Protein AF-A0A9E7KW99-F1 (afdb_monomer_lite)

Sequence (123 aa):
MAERGCYVSPQQCEDKFNDLNKRYKRLTDILGRGTSCKVQHWVNSYPLQLEEKKLHIQAQMLELKKQRYKWQRFSKKKDRELNMMRMENERMKLENECLSLELRQKEMELDLTSKKTQLCKII

Secondary structure (DSSP, 8-state):
--TTS----HHHHHHHHHHHHHHHHHHHHHH-HHHHHHHHHHHHHHHHHHHHHHHHHHHHHHHHHHHHHHHHHHHHHHHHHHHHHHHHHHHHHHHHHHHHHHHHHHHHHHHHHHHHHHHTTT-

Foldseek 3Di:
DPPPPDDDDPVRVVVVVVVVVVVLVVLCVVQNPVVSVVVVCCVVVVVVVVVVVVVVVVVVVVVVVVVVVVVVVVVVVVVVVVVVVVVVVVVVVVVVVVVVVVVVVVVVVVVVVVVVVVVVVVD

Organism: NCBI:txid320322

Radius of gyration: 44.59 Å; chains: 1; bounding box: 76×48×115 Å

pLDDT: mean 89.51, std 11.23, range [48.81, 98.5]

InterPro domains:
  IPR044822 Myb/SANT-like DNA-binding domain 4 [PF13837] (1-39)

Structure (mmCIF, N/CA/C/O backbone):
data_AF-A0A9E7KW99-F1
#
_entry.id   AF-A0A9E7KW99-F1
#
loop_
_atom_site.group_PDB
_atom_site.id
_atom_site.type_symbol
_atom_site.label_atom_id
_atom_site.label_alt_id
_atom_site.label_comp_id
_atom_site.label_asym_id
_atom_site.label_entity_id
_atom_site.label_seq_id
_atom_site.pdbx_PDB_ins_code
_atom_site.Cartn_x
_atom_site.Cartn_y
_atom_site.Cartn_z
_atom_site.occupancy
_atom_site.B_iso_or_equiv
_atom_site.auth_seq_id
_atom_site.auth_comp_id
_atom_site.auth_asym_id
_atom_site.auth_atom_id
_atom_site.pdbx_PDB_model_num
ATOM 1 N N . MET A 1 1 ? 17.351 21.252 -33.542 1.00 48.81 1 MET A N 1
ATOM 2 C CA . MET A 1 1 ? 17.801 20.391 -32.424 1.00 48.81 1 MET A CA 1
ATOM 3 C C . MET A 1 1 ? 17.998 21.251 -31.175 1.00 48.81 1 MET A C 1
ATOM 5 O O . MET A 1 1 ? 19.123 21.614 -30.875 1.00 48.81 1 MET A O 1
ATOM 9 N N . ALA A 1 2 ? 16.918 21.643 -30.489 1.00 50.94 2 ALA A N 1
ATOM 10 C CA . ALA A 1 2 ? 16.981 22.588 -29.359 1.00 50.94 2 ALA A CA 1
ATOM 11 C C . ALA A 1 2 ? 16.193 22.130 -28.115 1.00 50.94 2 ALA A C 1
ATOM 13 O O . ALA A 1 2 ? 16.109 22.858 -27.136 1.00 50.94 2 ALA A O 1
ATOM 14 N N . GLU A 1 3 ? 15.640 20.914 -28.109 1.00 54.28 3 GLU A N 1
ATOM 15 C CA . GLU A 1 3 ? 14.756 20.459 -27.022 1.00 54.28 3 GLU A CA 1
ATOM 16 C C . GLU A 1 3 ? 15.501 19.941 -25.777 1.00 54.28 3 GLU A C 1
ATOM 18 O O . GLU A 1 3 ? 14.879 19.666 -24.759 1.00 54.28 3 GLU A O 1
ATOM 23 N N . ARG A 1 4 ? 16.839 19.830 -25.815 1.00 59.12 4 ARG A N 1
ATOM 24 C CA . ARG A 1 4 ? 17.666 19.407 -24.662 1.00 59.12 4 ARG A CA 1
ATOM 25 C C . ARG A 1 4 ? 18.661 20.461 -24.161 1.00 59.12 4 ARG A C 1
ATOM 27 O O . ARG A 1 4 ? 19.578 20.121 -23.426 1.00 59.12 4 ARG A O 1
ATOM 34 N N . GLY A 1 5 ? 18.508 21.728 -24.554 1.00 59.91 5 GLY A N 1
ATOM 35 C CA . GLY A 1 5 ? 19.358 22.821 -24.053 1.00 59.91 5 GLY A CA 1
ATOM 36 C C . GLY A 1 5 ? 20.826 22.781 -24.506 1.00 59.91 5 GLY A C 1
ATOM 37 O O . GLY A 1 5 ? 21.633 23.563 -24.016 1.00 59.91 5 GLY A O 1
ATOM 38 N N . CYS A 1 6 ? 21.193 21.906 -25.446 1.00 61.62 6 CYS A N 1
ATOM 39 C CA . CYS A 1 6 ? 22.528 21.884 -26.040 1.00 61.62 6 CYS A CA 1
ATOM 40 C C . CYS A 1 6 ? 22.508 22.596 -27.396 1.00 61.62 6 CYS A C 1
ATOM 42 O O . CYS A 1 6 ? 21.855 22.129 -28.329 1.00 61.62 6 CYS A O 1
ATOM 44 N N . TYR A 1 7 ? 23.241 23.706 -27.507 1.00 71.56 7 TYR A N 1
ATOM 45 C CA . TYR A 1 7 ? 23.497 24.383 -28.776 1.00 71.56 7 TYR A CA 1
ATOM 46 C C . TYR A 1 7 ? 24.694 23.701 -29.447 1.00 71.56 7 TYR A C 1
ATOM 48 O O . TYR A 1 7 ? 25.822 23.817 -28.974 1.00 71.56 7 TYR A O 1
ATOM 56 N N . VAL A 1 8 ? 24.443 22.935 -30.506 1.00 79.56 8 VAL A N 1
ATOM 57 C CA . VAL A 1 8 ? 25.479 22.232 -31.275 1.00 79.56 8 VAL A CA 1
ATOM 58 C C . VAL A 1 8 ? 25.470 22.721 -32.716 1.00 79.56 8 VAL A C 1
ATOM 60 O O . VAL A 1 8 ? 24.414 22.810 -33.343 1.00 79.56 8 VAL A O 1
ATOM 63 N N . SER A 1 9 ? 26.656 23.050 -33.230 1.00 85.38 9 SER A N 1
ATOM 64 C CA . SER A 1 9 ? 26.864 23.397 -34.637 1.00 85.38 9 SER A CA 1
ATOM 65 C C . SER A 1 9 ? 26.600 22.174 -35.526 1.00 85.38 9 SER A C 1
ATOM 67 O O . SER A 1 9 ? 26.956 21.060 -35.127 1.00 85.38 9 SER A O 1
ATOM 69 N N . PRO A 1 10 ? 26.047 22.346 -36.743 1.00 86.06 10 PRO A N 1
ATOM 70 C CA . PRO A 1 10 ? 25.890 21.257 -37.709 1.00 86.06 10 PRO A CA 1
ATOM 71 C C . PRO A 1 10 ? 27.172 20.435 -37.915 1.00 86.06 10 PRO A C 1
ATOM 73 O O . PRO A 1 10 ? 27.109 19.209 -37.964 1.00 86.06 10 PRO A O 1
ATOM 76 N N . GLN A 1 11 ? 28.337 21.093 -37.899 1.00 88.50 11 GLN A N 1
ATOM 77 C CA . GLN A 1 11 ? 29.636 20.427 -38.020 1.00 88.50 11 GLN A CA 1
ATOM 78 C C . GLN A 1 11 ? 29.913 19.469 -36.853 1.00 88.50 11 GLN A C 1
ATOM 80 O O . GLN A 1 11 ? 30.384 18.355 -37.052 1.00 88.50 11 GLN A O 1
ATOM 85 N N . GLN A 1 12 ? 29.556 19.859 -35.626 1.00 86.69 12 GLN A N 1
ATOM 86 C CA . GLN A 1 12 ? 29.754 19.021 -34.439 1.00 86.6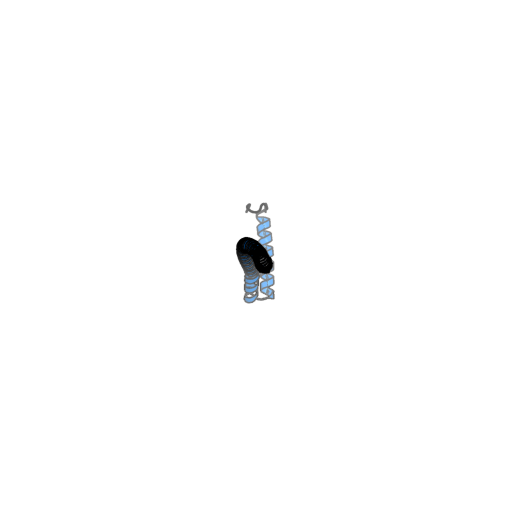9 12 GLN A CA 1
ATOM 87 C C . GLN A 1 12 ? 28.863 17.773 -34.472 1.00 86.69 12 GLN A C 1
ATOM 89 O O . GLN A 1 12 ? 29.264 16.709 -33.996 1.00 86.69 12 GLN A O 1
ATOM 94 N N . CYS A 1 13 ? 27.662 17.890 -35.044 1.00 84.62 13 CYS A N 1
ATOM 95 C CA . CYS A 1 13 ? 26.778 16.749 -35.268 1.00 84.62 13 CYS A CA 1
ATOM 96 C C . CYS A 1 13 ? 27.377 15.775 -36.292 1.00 84.62 13 CYS A C 1
ATOM 98 O O . CYS A 1 13 ? 27.362 14.563 -36.067 1.00 84.62 13 CYS A O 1
ATOM 100 N N . GLU A 1 14 ? 27.934 16.297 -37.383 1.00 89.06 14 GLU A N 1
ATOM 101 C CA . GLU A 1 14 ? 28.536 15.500 -38.450 1.00 89.06 14 GLU A CA 1
ATOM 102 C C . GLU A 1 14 ? 29.824 14.802 -37.998 1.00 89.06 14 GLU A C 1
ATOM 104 O O . GLU A 1 14 ? 29.969 13.590 -38.171 1.00 89.06 14 GLU A O 1
ATOM 109 N N . ASP A 1 15 ? 30.709 15.512 -37.297 1.00 92.50 15 ASP A N 1
ATOM 110 C CA . ASP A 1 15 ? 31.926 14.940 -36.714 1.00 92.50 15 ASP A CA 1
ATOM 111 C C . ASP A 1 15 ? 31.591 13.813 -35.726 1.00 92.50 15 ASP A C 1
ATOM 113 O O . ASP A 1 15 ? 32.227 12.752 -35.716 1.00 92.50 15 ASP A O 1
ATOM 117 N N . LYS A 1 16 ? 30.535 13.996 -34.921 1.00 89.69 16 LYS A N 1
ATOM 118 C CA . LYS A 1 16 ? 30.071 12.977 -33.976 1.00 89.69 16 LYS A CA 1
ATOM 119 C C . LYS A 1 16 ? 29.487 11.756 -34.678 1.00 89.69 16 LYS A C 1
ATOM 121 O O . LYS A 1 16 ? 29.758 10.627 -34.256 1.00 89.69 16 LYS A O 1
ATOM 126 N N . PHE A 1 17 ? 28.692 11.967 -35.723 1.00 91.38 17 PHE A N 1
ATOM 127 C CA . PHE A 1 17 ? 28.146 10.886 -36.537 1.00 91.38 17 PHE A CA 1
ATOM 128 C C . PHE A 1 17 ? 29.271 10.075 -37.187 1.00 91.38 17 PHE A C 1
ATOM 130 O O . PHE A 1 17 ? 29.285 8.846 -37.099 1.00 91.38 17 PHE A O 1
ATOM 137 N N . ASN A 1 18 ? 30.262 10.760 -37.755 1.00 90.31 18 ASN A N 1
ATOM 138 C CA . ASN A 1 18 ? 31.413 10.137 -38.392 1.00 90.31 18 ASN A CA 1
ATOM 139 C C . ASN A 1 18 ? 32.252 9.319 -37.400 1.00 90.31 18 ASN A C 1
ATOM 141 O O . ASN A 1 18 ? 32.641 8.192 -37.717 1.00 90.31 18 ASN A O 1
ATOM 145 N N . ASP A 1 19 ? 32.476 9.815 -36.178 1.00 93.38 19 ASP A N 1
ATOM 146 C CA . ASP A 1 19 ? 33.163 9.049 -35.129 1.00 93.38 19 ASP A CA 1
ATOM 147 C C . ASP A 1 19 ? 32.379 7.787 -34.724 1.00 93.38 19 ASP A C 1
ATOM 149 O O . ASP A 1 19 ? 32.947 6.694 -34.647 1.00 93.38 19 ASP A O 1
ATOM 153 N N . LEU A 1 20 ? 31.061 7.901 -34.529 1.00 86.75 20 LEU A N 1
ATOM 154 C CA . LEU A 1 20 ? 30.198 6.761 -34.206 1.00 86.75 20 LEU A CA 1
ATOM 155 C C . LEU A 1 20 ? 30.184 5.717 -35.327 1.00 86.75 20 LEU A C 1
ATOM 157 O O . LEU A 1 20 ? 30.344 4.527 -35.056 1.00 86.75 20 LEU A O 1
ATOM 161 N N . ASN A 1 21 ? 30.067 6.150 -36.582 1.00 87.38 21 ASN A N 1
ATOM 162 C CA . ASN A 1 21 ? 30.091 5.258 -37.736 1.00 87.38 21 ASN A CA 1
ATOM 163 C C . ASN A 1 21 ? 31.456 4.560 -37.871 1.00 87.38 21 ASN A C 1
ATOM 165 O O . ASN A 1 21 ? 31.533 3.358 -38.129 1.00 87.38 21 ASN A O 1
ATOM 169 N N . LYS A 1 22 ? 32.553 5.275 -37.587 1.00 92.31 22 LYS A N 1
ATOM 170 C CA . LYS A 1 22 ? 33.907 4.704 -37.548 1.00 92.31 22 LYS A CA 1
ATOM 171 C C . LYS A 1 22 ? 34.062 3.661 -36.438 1.00 92.31 22 LYS A C 1
ATOM 173 O O . LYS A 1 22 ? 34.737 2.653 -36.645 1.00 92.31 22 LYS A O 1
ATOM 178 N N . ARG A 1 23 ? 33.451 3.864 -35.266 1.00 87.69 23 ARG A N 1
ATOM 179 C CA . ARG A 1 23 ? 33.421 2.861 -34.182 1.00 87.69 23 ARG A CA 1
ATOM 180 C C . ARG A 1 23 ? 32.583 1.642 -34.564 1.00 87.69 23 ARG A C 1
ATOM 182 O O . ARG A 1 23 ? 33.038 0.521 -34.363 1.00 87.69 23 ARG A O 1
ATOM 189 N N . TYR A 1 24 ? 31.409 1.851 -35.158 1.00 85.00 24 TYR A N 1
ATOM 190 C CA . TYR A 1 24 ? 30.530 0.766 -35.599 1.00 85.00 24 TYR A CA 1
ATOM 191 C C . TYR A 1 24 ? 31.171 -0.092 -36.695 1.00 85.00 24 TYR A C 1
ATOM 193 O O . TYR A 1 24 ? 31.092 -1.321 -36.648 1.00 85.00 24 TYR A O 1
ATOM 201 N N . LYS A 1 25 ? 31.874 0.541 -37.643 1.00 86.56 25 LYS A N 1
ATOM 202 C CA . LYS A 1 25 ? 32.634 -0.157 -38.684 1.00 86.56 25 LYS A CA 1
ATOM 203 C C . LYS A 1 25 ? 33.718 -1.050 -38.074 1.00 86.56 25 LYS A C 1
ATOM 205 O O . LYS A 1 25 ? 33.716 -2.242 -38.341 1.00 86.56 25 LYS A O 1
ATOM 210 N N . ARG A 1 26 ? 34.533 -0.526 -37.148 1.00 88.56 26 ARG A N 1
ATOM 211 C CA . ARG A 1 26 ? 35.541 -1.328 -36.424 1.00 88.56 26 ARG A CA 1
ATOM 212 C C . ARG A 1 26 ? 34.933 -2.496 -35.650 1.00 88.56 26 ARG A C 1
ATOM 214 O O . ARG A 1 26 ? 35.467 -3.596 -35.677 1.00 88.56 26 ARG A O 1
ATOM 221 N N . LEU A 1 27 ? 33.816 -2.266 -34.963 1.00 85.38 27 LEU A N 1
ATOM 222 C CA . LEU A 1 27 ? 33.121 -3.310 -34.208 1.00 85.38 27 LEU A CA 1
ATOM 223 C C . LEU A 1 27 ? 32.583 -4.410 -35.135 1.00 85.38 27 LEU A C 1
ATOM 225 O O . LEU A 1 27 ? 32.670 -5.594 -34.819 1.00 85.38 27 LEU A O 1
ATOM 229 N N . THR A 1 28 ? 32.090 -4.015 -36.306 1.00 88.75 28 THR A N 1
ATOM 230 C CA . THR A 1 28 ? 31.632 -4.925 -37.358 1.00 88.75 28 THR A CA 1
ATOM 231 C C . THR A 1 28 ? 32.781 -5.710 -37.989 1.00 88.75 28 THR A C 1
ATOM 233 O O . THR A 1 28 ? 32.605 -6.894 -38.266 1.00 88.75 28 THR A O 1
ATOM 236 N N . ASP A 1 29 ? 33.947 -5.090 -38.171 1.00 89.88 29 ASP A N 1
ATOM 237 C CA . ASP A 1 29 ? 35.147 -5.746 -38.702 1.00 89.88 29 ASP A CA 1
ATOM 238 C C . ASP A 1 29 ? 35.705 -6.796 -37.718 1.00 89.88 29 ASP A C 1
ATOM 240 O O . ASP A 1 29 ? 36.190 -7.839 -38.146 1.00 89.88 29 ASP A O 1
ATOM 244 N N . ILE A 1 30 ? 35.589 -6.560 -36.403 1.00 90.00 30 ILE A N 1
ATOM 245 C CA . ILE A 1 30 ? 36.059 -7.486 -35.353 1.00 90.00 30 ILE A CA 1
ATOM 246 C C . ILE A 1 30 ? 35.074 -8.642 -35.113 1.00 90.00 30 ILE A C 1
ATOM 248 O O . ILE A 1 30 ? 35.487 -9.790 -34.988 1.00 90.00 30 ILE A O 1
ATOM 252 N N . LEU A 1 31 ? 33.772 -8.353 -35.002 1.00 87.31 31 LEU A N 1
ATOM 253 C CA . LEU A 1 31 ? 32.758 -9.332 -34.569 1.00 87.31 31 LEU A CA 1
ATOM 254 C C . LEU A 1 31 ? 31.957 -9.951 -35.728 1.00 87.31 31 LEU A C 1
ATOM 256 O O . LEU A 1 31 ? 31.195 -10.900 -35.521 1.00 87.31 31 LEU A O 1
ATOM 260 N N . GLY A 1 32 ? 32.088 -9.402 -36.937 1.00 88.06 32 GLY A N 1
ATOM 261 C CA . GLY A 1 32 ? 31.245 -9.711 -38.089 1.00 88.06 32 GLY A CA 1
ATOM 262 C C . GLY A 1 32 ? 29.873 -9.023 -38.029 1.00 88.06 32 GLY A C 1
ATOM 263 O O . GLY A 1 32 ? 29.329 -8.735 -36.959 1.00 88.06 32 GLY A O 1
ATOM 264 N N . ARG A 1 33 ? 29.266 -8.779 -39.203 1.00 83.44 33 ARG A N 1
ATOM 265 C CA . ARG A 1 33 ? 27.967 -8.076 -39.332 1.00 83.44 33 ARG A CA 1
ATOM 266 C C . ARG A 1 33 ? 26.848 -8.707 -38.504 1.00 83.44 33 ARG A C 1
ATOM 268 O O . ARG A 1 33 ? 26.116 -7.990 -37.833 1.00 83.44 33 ARG A O 1
ATOM 275 N N . GLY A 1 34 ? 26.726 -10.035 -38.519 1.00 84.62 34 GLY A N 1
ATOM 276 C CA . GLY A 1 34 ? 25.652 -10.735 -37.806 1.00 84.62 34 GLY A CA 1
ATOM 277 C C . GLY A 1 34 ? 25.704 -10.535 -36.288 1.00 84.62 34 GLY A C 1
ATOM 278 O O . GLY A 1 34 ? 24.679 -10.272 -35.662 1.00 84.62 34 GLY A O 1
ATOM 279 N N . THR A 1 35 ? 26.897 -10.615 -35.696 1.00 86.31 35 THR A N 1
ATOM 280 C CA . THR A 1 35 ? 27.099 -10.462 -34.248 1.00 86.31 35 THR A CA 1
ATOM 281 C C . THR A 1 35 ? 27.010 -8.995 -33.825 1.00 86.31 35 THR A C 1
ATOM 283 O O . THR A 1 35 ? 26.346 -8.689 -32.838 1.00 86.31 35 THR A O 1
ATOM 286 N N . SER A 1 36 ? 27.596 -8.081 -34.609 1.00 84.94 36 SER A N 1
ATOM 287 C CA . SER A 1 36 ? 27.540 -6.626 -34.390 1.00 84.94 36 SER A CA 1
ATOM 288 C C . SER A 1 36 ? 26.098 -6.105 -34.304 1.00 84.94 36 SER A C 1
ATOM 290 O O . SER A 1 36 ? 25.729 -5.451 -33.325 1.00 84.94 36 SER A O 1
ATOM 292 N N . CYS A 1 37 ? 25.239 -6.498 -35.254 1.00 83.94 37 CYS A N 1
ATOM 293 C CA . CYS A 1 37 ? 23.826 -6.112 -35.254 1.00 83.94 37 CYS A CA 1
ATOM 294 C C . CYS A 1 37 ? 23.070 -6.636 -34.021 1.00 83.94 37 CYS A C 1
ATOM 296 O O . CYS A 1 37 ? 22.263 -5.912 -33.435 1.00 83.94 37 CYS A O 1
ATOM 298 N N . LYS A 1 38 ? 23.337 -7.878 -33.589 1.00 86.19 38 LYS A N 1
ATOM 299 C CA . LYS A 1 38 ? 22.712 -8.456 -32.385 1.00 86.19 38 LYS A CA 1
ATOM 300 C C . LYS A 1 38 ? 23.121 -7.706 -31.119 1.00 86.19 38 LYS A C 1
ATOM 302 O O . LYS A 1 38 ? 22.266 -7.423 -30.282 1.00 86.19 38 LYS A O 1
ATOM 307 N N . VAL A 1 39 ? 24.402 -7.357 -30.995 1.00 86.06 39 VAL A N 1
ATOM 308 C CA . VAL A 1 39 ? 24.920 -6.584 -29.857 1.00 86.06 39 VAL A CA 1
ATOM 309 C C . VAL A 1 39 ? 24.295 -5.191 -29.828 1.00 86.06 39 VAL A C 1
ATOM 311 O O . VAL A 1 39 ? 23.802 -4.782 -28.783 1.00 86.06 39 VAL A O 1
ATOM 314 N N . GLN A 1 40 ? 24.233 -4.486 -30.961 1.00 86.12 40 GLN A N 1
ATOM 315 C CA . GLN A 1 40 ? 23.599 -3.167 -31.032 1.00 86.12 40 GLN A CA 1
ATOM 316 C C . GLN A 1 40 ? 22.114 -3.224 -30.646 1.0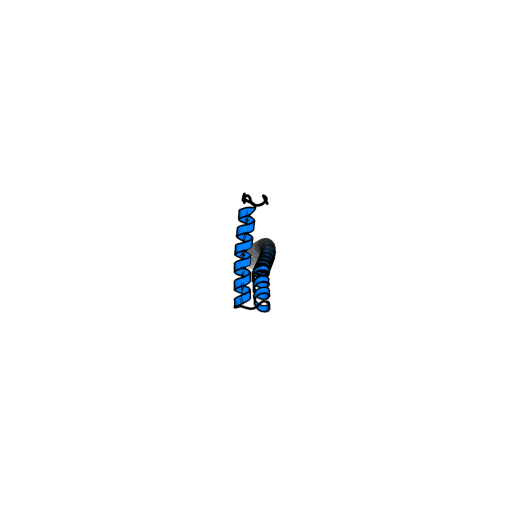0 86.12 40 GLN A C 1
ATOM 318 O O . GLN A 1 40 ? 21.643 -2.400 -29.862 1.00 86.12 40 GLN A O 1
ATOM 323 N N . HIS A 1 41 ? 21.380 -4.218 -31.154 1.00 86.00 41 HIS A N 1
ATOM 324 C CA . HIS A 1 41 ? 19.982 -4.425 -30.786 1.00 86.00 41 HIS A CA 1
ATOM 325 C C . HIS A 1 41 ? 19.825 -4.685 -29.281 1.00 86.00 41 HIS A C 1
ATOM 327 O O . HIS A 1 41 ? 18.973 -4.079 -28.633 1.00 86.00 41 HIS A O 1
ATOM 333 N N . TRP A 1 42 ? 20.668 -5.545 -28.702 1.00 87.94 42 TRP A N 1
ATOM 334 C CA . TRP A 1 42 ? 20.630 -5.852 -27.273 1.00 87.94 42 TRP A CA 1
ATOM 335 C C . TRP A 1 42 ? 20.967 -4.632 -26.409 1.00 87.94 42 TRP A C 1
ATOM 337 O O . TRP A 1 42 ? 20.215 -4.323 -25.492 1.00 87.94 42 TRP A O 1
ATOM 347 N N . VAL A 1 43 ? 22.024 -3.885 -26.741 1.00 87.50 43 VAL A N 1
ATOM 348 C CA . VAL A 1 43 ? 22.440 -2.675 -26.008 1.00 87.50 43 VAL A CA 1
ATOM 349 C C . VAL A 1 43 ? 21.346 -1.604 -26.003 1.00 87.50 43 VAL A C 1
ATOM 351 O O . VAL A 1 43 ? 21.200 -0.894 -25.013 1.00 87.50 43 VAL A O 1
ATOM 354 N N . ASN A 1 44 ? 20.540 -1.518 -27.063 1.00 87.31 44 ASN A N 1
ATOM 355 C CA . ASN A 1 44 ? 19.437 -0.560 -27.138 1.00 87.31 44 ASN A CA 1
ATOM 356 C C . ASN A 1 44 ? 18.151 -1.071 -26.464 1.00 87.31 44 ASN A C 1
ATOM 358 O O . ASN A 1 44 ? 17.443 -0.296 -25.826 1.00 87.31 44 ASN A O 1
ATOM 362 N N . SER A 1 45 ? 17.831 -2.362 -26.598 1.00 89.88 45 SER A N 1
ATOM 363 C CA . SER A 1 45 ? 16.571 -2.939 -26.104 1.00 89.88 45 SER A CA 1
ATOM 364 C C . SER A 1 45 ? 16.630 -3.341 -24.626 1.00 89.88 45 SER A C 1
ATOM 366 O O . SER A 1 45 ? 15.678 -3.114 -23.881 1.00 89.88 45 SER A O 1
ATOM 368 N N . TYR A 1 46 ? 17.748 -3.909 -24.171 1.00 92.44 46 TYR A N 1
ATOM 369 C CA . TYR A 1 46 ? 17.893 -4.455 -22.820 1.00 92.44 46 TYR A CA 1
ATOM 370 C C . TYR A 1 46 ? 17.696 -3.412 -21.702 1.00 92.44 46 TYR A C 1
ATOM 372 O O . TYR A 1 46 ? 16.968 -3.713 -20.753 1.00 92.44 46 TYR A O 1
ATOM 380 N N . PRO A 1 47 ? 18.233 -2.176 -21.797 1.00 93.69 47 PRO A N 1
ATOM 381 C CA . PRO A 1 47 ? 17.984 -1.154 -20.780 1.00 93.69 47 PRO A CA 1
ATOM 382 C C . PRO A 1 47 ? 16.503 -0.781 -20.657 1.00 93.69 47 PRO A C 1
ATOM 384 O O . PRO A 1 47 ? 16.011 -0.602 -19.545 1.00 93.69 47 PRO A O 1
ATOM 387 N N . LEU A 1 48 ? 15.777 -0.712 -21.780 1.00 93.38 48 LEU A N 1
ATOM 388 C CA . LEU A 1 48 ? 14.343 -0.410 -21.785 1.00 93.38 48 LEU A CA 1
ATOM 389 C C . LEU A 1 48 ? 13.540 -1.526 -21.108 1.00 93.38 48 LEU A C 1
ATOM 391 O O . LEU A 1 48 ? 12.701 -1.243 -20.259 1.00 93.38 48 LEU A O 1
ATOM 395 N N . GLN A 1 49 ? 13.855 -2.789 -21.410 1.00 94.19 49 GLN A N 1
ATOM 396 C CA . GLN A 1 49 ? 13.219 -3.943 -20.762 1.00 94.19 49 GLN A CA 1
ATOM 397 C C . GLN A 1 49 ? 13.474 -3.975 -19.248 1.00 94.19 49 GLN A C 1
ATOM 399 O O . GLN A 1 49 ? 12.604 -4.379 -18.474 1.00 94.19 49 GLN A O 1
ATOM 404 N N . LEU A 1 50 ? 14.671 -3.578 -18.804 1.00 95.69 50 LEU A N 1
ATOM 405 C CA . LEU A 1 50 ? 14.984 -3.486 -17.379 1.00 95.69 50 LEU A CA 1
ATOM 406 C C . LEU A 1 50 ? 14.190 -2.374 -16.693 1.00 95.69 50 LEU A C 1
ATOM 408 O O . LEU A 1 50 ? 13.653 -2.604 -15.608 1.00 95.69 50 LEU A O 1
ATOM 412 N N . GLU A 1 51 ? 14.088 -1.198 -17.314 1.00 95.88 51 GLU A N 1
ATOM 413 C CA . GLU A 1 51 ? 13.313 -0.092 -16.748 1.00 95.88 51 GLU A CA 1
ATOM 414 C C . GLU A 1 51 ? 11.819 -0.438 -16.689 1.00 95.88 51 GLU A C 1
ATOM 416 O O . GLU A 1 51 ? 11.172 -0.195 -15.672 1.00 95.88 51 GLU A O 1
ATOM 421 N N . GLU A 1 52 ? 11.285 -1.109 -17.711 1.00 95.94 52 GLU A N 1
ATOM 422 C CA . GLU A 1 52 ? 9.905 -1.599 -17.715 1.00 95.94 52 GLU A CA 1
ATOM 423 C C . GLU A 1 52 ? 9.645 -2.584 -16.564 1.00 95.94 52 GLU A C 1
ATOM 425 O O . GLU A 1 52 ? 8.704 -2.406 -15.787 1.00 95.94 52 GLU A O 1
ATOM 430 N N . LYS A 1 53 ? 10.518 -3.584 -16.378 1.00 97.75 53 LYS A N 1
ATOM 431 C CA . LYS A 1 53 ? 10.409 -4.541 -15.263 1.00 97.75 53 LYS A CA 1
ATOM 432 C C . LYS A 1 53 ? 10.495 -3.853 -13.904 1.00 97.75 53 LYS A C 1
ATOM 434 O O . LYS A 1 53 ? 9.742 -4.187 -12.990 1.00 97.75 53 LYS A O 1
ATOM 439 N N . LYS A 1 54 ? 11.396 -2.883 -13.757 1.00 98.19 54 LYS A N 1
ATOM 440 C CA . LYS A 1 54 ? 11.542 -2.096 -12.530 1.00 98.19 54 LYS A CA 1
ATOM 441 C C . LYS A 1 54 ? 10.270 -1.303 -12.228 1.00 98.19 54 LYS A C 1
ATOM 443 O O . LYS A 1 54 ? 9.799 -1.346 -11.091 1.00 98.19 54 LYS A O 1
ATOM 448 N N . LEU A 1 55 ? 9.691 -0.630 -13.223 1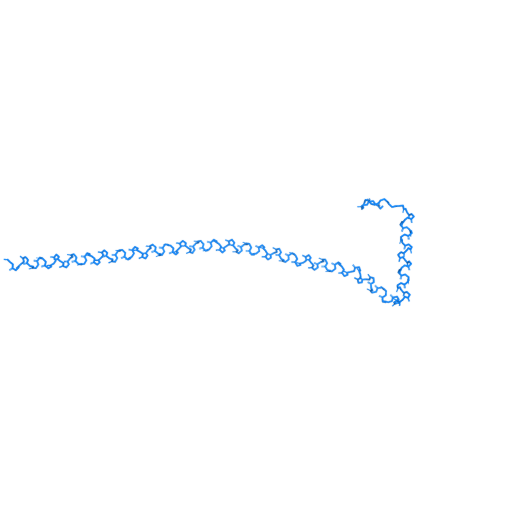.00 98.12 55 LEU A N 1
ATOM 449 C CA . LEU A 1 55 ? 8.426 0.094 -13.074 1.00 98.12 55 LEU A CA 1
ATOM 450 C C . LEU A 1 55 ? 7.272 -0.852 -12.729 1.00 98.12 55 LEU A C 1
ATOM 452 O O . LEU A 1 55 ? 6.474 -0.544 -11.844 1.00 98.12 55 LEU A O 1
ATOM 456 N N . HIS A 1 56 ? 7.220 -2.030 -13.352 1.00 98.12 56 HIS A N 1
ATOM 457 C CA . HIS A 1 56 ? 6.226 -3.055 -13.042 1.00 98.12 56 HIS A CA 1
ATOM 458 C C . HIS A 1 56 ? 6.303 -3.506 -11.574 1.00 98.12 56 HIS A C 1
ATOM 460 O O . HIS A 1 56 ? 5.295 -3.492 -10.865 1.00 98.12 56 HIS A O 1
ATOM 466 N N . ILE A 1 57 ? 7.506 -3.821 -11.081 1.00 98.38 57 ILE A N 1
ATOM 467 C CA . ILE A 1 57 ? 7.729 -4.200 -9.676 1.00 98.38 57 ILE A CA 1
ATOM 468 C C . ILE A 1 57 ? 7.357 -3.048 -8.733 1.00 98.38 57 ILE A C 1
ATOM 470 O O . ILE A 1 57 ? 6.728 -3.268 -7.696 1.00 98.38 57 ILE A O 1
ATOM 474 N N . GLN A 1 58 ? 7.712 -1.806 -9.077 1.00 98.00 58 GLN A N 1
ATOM 475 C CA . GLN A 1 58 ? 7.344 -0.637 -8.273 1.00 98.00 58 GLN A CA 1
ATOM 476 C C . GLN A 1 58 ? 5.824 -0.449 -8.190 1.00 98.00 58 GLN A C 1
ATOM 478 O O . GLN A 1 58 ? 5.303 -0.183 -7.104 1.00 98.00 58 GLN A O 1
ATOM 483 N N . ALA A 1 59 ? 5.106 -0.637 -9.299 1.00 98.12 59 ALA A N 1
ATOM 484 C CA . ALA A 1 59 ? 3.649 -0.571 -9.327 1.00 98.12 59 ALA A CA 1
ATOM 485 C C . ALA A 1 59 ? 3.013 -1.665 -8.450 1.00 98.12 59 ALA A C 1
ATOM 487 O O . ALA A 1 59 ? 2.152 -1.364 -7.620 1.00 98.12 59 ALA A O 1
ATOM 488 N N . GLN A 1 60 ? 3.491 -2.910 -8.554 1.00 98.50 60 GLN A N 1
ATOM 489 C CA . GLN A 1 60 ? 3.043 -4.018 -7.701 1.00 98.50 60 GLN A CA 1
ATOM 490 C C . GLN A 1 60 ? 3.299 -3.738 -6.214 1.00 98.50 60 GLN A C 1
ATOM 492 O O . GLN A 1 60 ? 2.418 -3.934 -5.375 1.00 98.50 60 GLN A O 1
ATOM 497 N N . MET A 1 61 ? 4.482 -3.217 -5.873 1.00 97.56 61 MET A N 1
ATOM 498 C CA . MET A 1 61 ? 4.817 -2.844 -4.499 1.00 97.56 61 MET A CA 1
ATOM 499 C C . MET A 1 61 ? 3.877 -1.760 -3.959 1.00 97.56 61 MET A C 1
ATOM 501 O O . MET A 1 61 ? 3.477 -1.815 -2.794 1.00 97.56 61 MET A O 1
ATOM 505 N N . LEU A 1 62 ? 3.525 -0.765 -4.777 1.00 98.25 62 LEU A N 1
ATOM 506 C CA . LEU A 1 62 ? 2.595 0.287 -4.378 1.00 98.25 62 LEU A CA 1
ATOM 507 C C . LEU A 1 62 ? 1.192 -0.274 -4.113 1.00 98.25 62 LEU A C 1
ATOM 509 O O . LEU A 1 62 ? 0.567 0.105 -3.120 1.00 98.25 62 LEU A O 1
ATOM 513 N N . GLU A 1 63 ? 0.713 -1.191 -4.951 1.00 98.19 63 GLU A N 1
ATOM 514 C CA . GLU A 1 63 ? -0.597 -1.815 -4.763 1.00 98.19 63 GLU A CA 1
ATOM 515 C C . GLU A 1 63 ? -0.641 -2.657 -3.481 1.00 98.19 63 GLU A C 1
ATOM 517 O O . GLU A 1 63 ? -1.535 -2.484 -2.650 1.00 98.19 63 GLU A O 1
ATOM 522 N N . LEU A 1 64 ? 0.394 -3.464 -3.228 1.00 98.50 64 LEU A N 1
ATOM 523 C CA . LEU A 1 64 ? 0.522 -4.212 -1.974 1.00 98.50 64 LEU A CA 1
ATOM 524 C C . LEU A 1 64 ? 0.584 -3.284 -0.752 1.00 98.50 64 LEU A C 1
ATOM 526 O O . LEU A 1 64 ? -0.043 -3.559 0.273 1.00 98.50 64 LEU A O 1
ATOM 530 N N . LYS A 1 65 ? 1.286 -2.146 -0.846 1.00 97.00 65 LYS A N 1
ATOM 531 C CA . LYS A 1 65 ? 1.309 -1.132 0.224 1.00 97.00 65 LYS A CA 1
ATOM 532 C C . LYS A 1 65 ? -0.085 -0.559 0.492 1.00 97.00 65 LYS A C 1
ATOM 534 O O . LYS A 1 65 ? -0.456 -0.414 1.659 1.00 97.00 65 LYS A O 1
ATOM 539 N N . LYS A 1 66 ? -0.876 -0.274 -0.549 1.00 98.38 66 LYS A N 1
ATOM 540 C CA . LYS A 1 66 ? -2.269 0.184 -0.402 1.00 98.38 66 LYS A CA 1
ATOM 541 C C . LYS A 1 66 ? -3.137 -0.873 0.276 1.00 98.38 66 LYS A C 1
ATOM 543 O O . LYS A 1 66 ? -3.864 -0.546 1.216 1.00 98.38 66 LYS A O 1
ATOM 548 N N . GLN A 1 67 ? -3.043 -2.128 -0.159 1.00 98.00 67 GLN A N 1
ATOM 549 C CA . GLN A 1 67 ? -3.776 -3.240 0.451 1.00 98.00 67 GLN A CA 1
ATOM 550 C C . GLN A 1 67 ? -3.404 -3.410 1.928 1.00 98.00 67 GLN A C 1
ATOM 552 O O . GLN A 1 67 ? -4.289 -3.449 2.784 1.00 98.00 67 GLN A O 1
ATOM 557 N N . ARG A 1 68 ? -2.105 -3.391 2.256 1.00 98.38 68 ARG A N 1
ATOM 558 C CA . ARG A 1 68 ? -1.613 -3.461 3.639 1.00 98.38 68 ARG A CA 1
ATOM 559 C C . ARG A 1 68 ? -2.141 -2.314 4.496 1.00 98.38 68 ARG A C 1
ATOM 561 O O . ARG A 1 68 ? -2.520 -2.545 5.640 1.00 98.38 68 ARG A O 1
ATOM 568 N N . TYR A 1 69 ? -2.189 -1.093 3.966 1.00 98.12 69 TYR A N 1
ATOM 569 C CA . TYR A 1 69 ? -2.733 0.054 4.695 1.00 98.12 69 TYR A CA 1
ATOM 570 C C . TYR A 1 69 ? -4.229 -0.112 4.993 1.00 98.12 69 TYR A C 1
ATOM 572 O O . TYR A 1 69 ? -4.658 0.083 6.133 1.00 98.12 69 TYR A O 1
ATOM 580 N N . LYS A 1 70 ? -5.021 -0.529 3.995 1.00 98.31 70 LYS A N 1
ATOM 581 C CA . LYS A 1 70 ? -6.451 -0.827 4.179 1.00 98.31 70 LYS A CA 1
ATOM 582 C C . LYS A 1 70 ? -6.654 -1.912 5.236 1.00 98.31 70 LYS A C 1
ATOM 584 O O . LYS A 1 70 ? -7.440 -1.719 6.163 1.00 98.31 70 LYS A O 1
ATOM 589 N N . TRP A 1 71 ? -5.895 -3.003 5.141 1.00 98.06 71 TRP A N 1
ATOM 590 C CA . TRP A 1 71 ? -5.941 -4.094 6.111 1.00 98.06 71 TRP A CA 1
ATOM 591 C C . TRP A 1 71 ? -5.569 -3.626 7.518 1.00 98.06 71 TRP A C 1
ATOM 593 O O . TRP A 1 71 ? -6.291 -3.894 8.470 1.00 98.06 71 TRP A O 1
ATOM 603 N N . GLN A 1 72 ? -4.495 -2.848 7.658 1.00 97.94 72 GLN A N 1
ATOM 604 C CA . GLN A 1 72 ? -4.065 -2.331 8.953 1.00 97.94 72 GLN A CA 1
ATOM 605 C C . GLN A 1 72 ? -5.136 -1.440 9.599 1.00 97.94 72 GLN A C 1
ATOM 607 O O . GLN A 1 72 ? -5.348 -1.507 10.808 1.00 97.94 72 GLN A 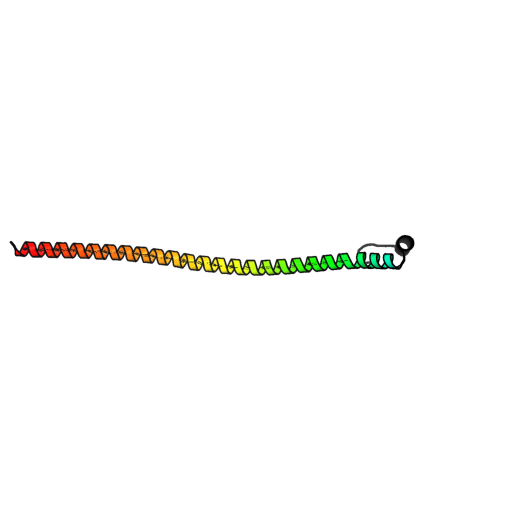O 1
ATOM 612 N N . ARG A 1 73 ? -5.827 -0.605 8.813 1.00 97.31 73 ARG A N 1
ATOM 613 C CA . ARG A 1 73 ? -6.941 0.224 9.300 1.00 97.31 73 ARG A CA 1
ATOM 614 C C . ARG A 1 73 ? -8.120 -0.631 9.759 1.00 97.31 73 ARG A C 1
ATOM 616 O O . ARG A 1 73 ? -8.658 -0.372 10.833 1.00 97.31 73 ARG A O 1
ATOM 623 N N . PHE A 1 74 ? -8.494 -1.634 8.968 1.00 97.62 74 PHE A N 1
ATOM 624 C CA . PHE 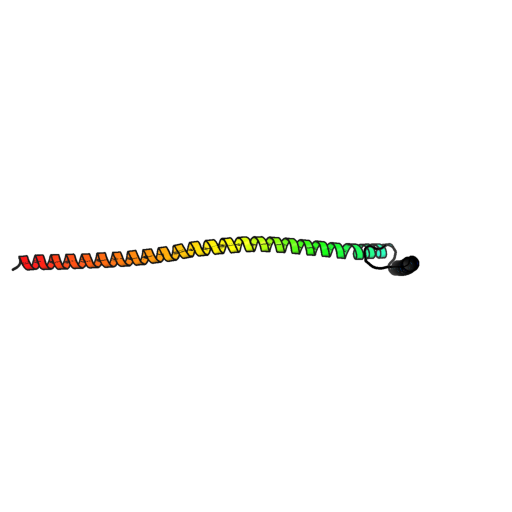A 1 74 ? -9.565 -2.566 9.310 1.00 97.62 74 PHE A CA 1
ATOM 625 C C . PHE A 1 74 ? -9.241 -3.361 10.581 1.00 97.62 74 PHE A C 1
ATOM 627 O O . PHE A 1 74 ? -10.026 -3.330 11.527 1.00 97.62 74 PHE A O 1
ATOM 634 N N . SER A 1 75 ? -8.057 -3.978 10.643 1.00 97.75 75 SER A N 1
ATOM 635 C CA . SER A 1 75 ? -7.575 -4.733 11.805 1.00 97.75 75 SER A CA 1
ATOM 636 C C . SER A 1 75 ? -7.607 -3.878 13.066 1.00 97.75 75 SER A C 1
ATOM 638 O O . SER A 1 75 ? -8.257 -4.250 14.031 1.00 97.75 75 SER A O 1
ATOM 640 N N . LYS A 1 76 ? -7.036 -2.663 13.032 1.00 97.88 76 LYS A N 1
ATOM 641 C CA . LYS A 1 76 ? -7.047 -1.754 14.192 1.00 97.88 76 LYS A CA 1
ATOM 642 C C . LYS A 1 76 ? -8.454 -1.412 14.680 1.00 97.88 76 LYS A C 1
ATOM 644 O O . LYS A 1 76 ? -8.646 -1.205 15.875 1.00 97.88 76 LYS A O 1
ATOM 649 N N . LYS A 1 77 ? -9.427 -1.290 13.772 1.00 97.38 77 LYS A N 1
ATOM 650 C CA . LYS A 1 77 ? -10.825 -1.056 14.151 1.00 97.38 77 LYS A CA 1
ATOM 651 C C . LYS A 1 77 ? -11.399 -2.290 14.851 1.00 97.38 77 LYS A C 1
ATOM 653 O O . LYS A 1 77 ? -11.985 -2.151 15.919 1.00 97.38 77 LYS A O 1
ATOM 658 N N . 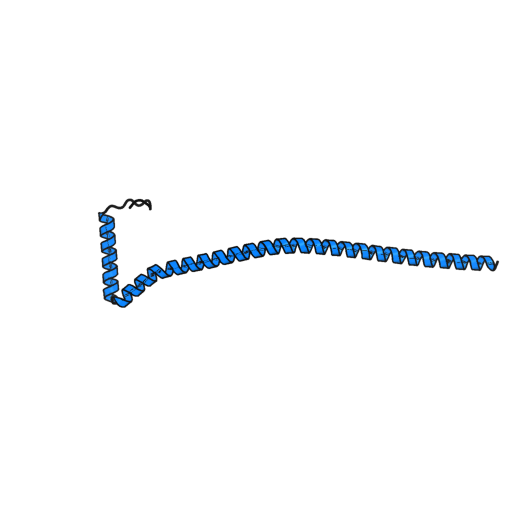LYS A 1 78 ? -11.171 -3.477 14.288 1.00 97.88 78 LYS A N 1
ATOM 659 C CA . LYS A 1 78 ? -11.635 -4.749 14.853 1.00 97.88 78 LYS A CA 1
ATOM 660 C C . LYS A 1 78 ? -11.000 -5.070 16.203 1.00 97.88 78 LYS A C 1
ATOM 662 O O . LYS A 1 78 ? -11.712 -5.485 17.108 1.00 97.88 78 LYS A O 1
ATOM 667 N N . ASP A 1 79 ? -9.716 -4.779 16.379 1.00 97.94 79 ASP A N 1
ATOM 668 C CA . ASP A 1 79 ? -9.019 -4.971 17.654 1.00 97.94 79 ASP A CA 1
ATOM 669 C C . ASP A 1 79 ? -9.624 -4.103 18.766 1.00 97.94 79 ASP A C 1
ATOM 671 O O . ASP A 1 79 ? -9.797 -4.557 19.895 1.00 97.94 79 ASP A O 1
ATOM 675 N N . ARG A 1 80 ? -10.002 -2.857 18.447 1.00 97.31 80 ARG A N 1
ATOM 676 C CA . ARG A 1 80 ? -10.690 -1.969 19.397 1.00 97.31 80 ARG A CA 1
ATOM 677 C C . ARG A 1 80 ? -12.074 -2.491 19.762 1.00 97.31 80 ARG A C 1
ATOM 679 O O . ARG A 1 80 ? -12.394 -2.528 20.943 1.00 97.31 80 ARG A O 1
ATOM 686 N N . GLU A 1 81 ? -12.868 -2.903 18.773 1.00 97.31 81 GLU A N 1
ATOM 687 C CA . GLU A 1 81 ? -14.190 -3.509 19.000 1.00 97.31 81 GLU A CA 1
ATOM 688 C C . GLU A 1 81 ? -14.078 -4.741 19.916 1.00 97.31 81 GLU A C 1
ATOM 690 O O . GLU A 1 81 ? -14.805 -4.850 20.901 1.00 97.31 81 GLU A O 1
ATOM 695 N N . LEU A 1 82 ? -13.107 -5.619 19.653 1.00 97.81 82 LEU A N 1
ATOM 696 C CA . LEU A 1 82 ? -12.866 -6.815 20.457 1.00 97.81 82 LEU A CA 1
ATOM 697 C C . LEU A 1 82 ? -12.411 -6.486 21.886 1.00 97.81 82 LEU A C 1
ATOM 699 O O . LEU A 1 82 ? -12.827 -7.147 22.834 1.00 97.81 82 LEU A O 1
ATOM 703 N N . ASN A 1 83 ? -11.563 -5.472 22.063 1.00 97.56 83 ASN A N 1
ATOM 704 C CA . ASN A 1 83 ? -11.129 -5.046 23.393 1.00 97.56 83 ASN A CA 1
ATOM 705 C C . ASN A 1 83 ? -12.282 -4.448 24.203 1.00 97.56 83 ASN A C 1
ATOM 707 O O . ASN A 1 83 ? -12.396 -4.759 25.382 1.00 97.56 83 ASN A O 1
ATOM 711 N N . MET A 1 84 ? -13.173 -3.674 23.575 1.00 98.00 84 MET A N 1
ATOM 712 C CA . MET A 1 84 ? -14.388 -3.188 24.239 1.00 98.00 84 MET A CA 1
ATOM 713 C C . MET A 1 84 ? -15.271 -4.348 24.711 1.00 98.00 84 MET A C 1
ATOM 715 O O . MET A 1 84 ? -15.693 -4.359 25.862 1.00 98.00 84 MET A O 1
ATOM 719 N N . MET A 1 85 ? -15.495 -5.355 23.858 1.00 97.38 85 MET A N 1
ATOM 720 C CA . MET A 1 85 ? -16.255 -6.553 24.243 1.00 97.38 85 MET A CA 1
ATOM 721 C C . MET A 1 85 ? -15.585 -7.334 25.381 1.00 97.38 85 MET A C 1
ATOM 723 O O . MET A 1 85 ? -16.275 -7.852 26.252 1.00 97.38 85 MET A O 1
ATOM 727 N N . ARG A 1 86 ? -14.247 -7.412 25.404 1.00 98.25 86 ARG A N 1
ATOM 728 C CA . ARG A 1 86 ? -13.512 -8.052 26.507 1.00 98.25 86 ARG A CA 1
ATOM 729 C C . ARG A 1 86 ? -13.722 -7.331 27.835 1.00 98.25 86 ARG A C 1
ATOM 731 O O . ARG A 1 86 ? -14.085 -7.990 28.802 1.00 98.25 86 ARG A O 1
ATOM 738 N N . MET A 1 87 ? -13.575 -6.007 27.857 1.00 97.25 87 MET A N 1
ATOM 739 C CA . MET A 1 87 ? -13.810 -5.213 29.069 1.00 97.25 87 MET A CA 1
ATOM 740 C C . MET A 1 87 ? -15.257 -5.343 29.566 1.00 97.25 87 MET A C 1
ATOM 742 O O . MET A 1 87 ? -15.492 -5.447 30.764 1.00 97.25 87 MET A O 1
ATOM 746 N N . GLU A 1 88 ? -16.229 -5.376 28.652 1.00 97.50 88 GLU A N 1
ATOM 747 C CA . GLU A 1 88 ? -17.644 -5.543 28.999 1.00 97.50 88 GLU A CA 1
ATOM 748 C C . GLU A 1 88 ? -17.944 -6.931 29.584 1.00 97.50 88 GLU A C 1
ATOM 750 O O . GLU A 1 88 ? -18.643 -7.046 30.590 1.00 97.50 88 GLU A O 1
ATOM 755 N N . ASN A 1 89 ? -17.360 -7.989 29.014 1.00 97.88 89 ASN A N 1
ATOM 756 C CA . ASN A 1 89 ? -17.465 -9.338 29.573 1.00 97.88 89 ASN A CA 1
ATOM 757 C C . ASN A 1 89 ? -16.822 -9.434 30.963 1.00 97.88 89 ASN A C 1
ATOM 759 O O . ASN A 1 89 ? -17.357 -10.107 31.842 1.00 97.88 89 ASN A O 1
ATOM 763 N N . GLU A 1 90 ? -15.686 -8.767 31.177 1.00 98.06 90 GLU A N 1
ATOM 764 C CA . GLU A 1 90 ? -15.034 -8.700 32.489 1.00 98.06 90 GLU A CA 1
ATOM 765 C C . GLU A 1 90 ? -15.903 -7.960 33.512 1.00 98.06 90 GLU A C 1
ATOM 767 O O . GLU A 1 90 ? -16.102 -8.468 34.616 1.00 98.06 90 GLU A O 1
ATOM 772 N N . ARG A 1 91 ? -16.495 -6.818 33.132 1.00 98.31 91 ARG A N 1
ATOM 773 C CA . ARG A 1 91 ? -17.455 -6.076 33.966 1.00 98.31 91 ARG A CA 1
ATOM 774 C C . ARG A 1 91 ? -18.627 -6.964 34.377 1.00 98.31 91 ARG A C 1
ATOM 776 O O . ARG A 1 91 ? -18.923 -7.085 35.562 1.00 98.31 91 ARG A O 1
ATOM 783 N N . MET A 1 92 ? -19.252 -7.628 33.408 1.00 96.88 92 MET A N 1
ATOM 784 C CA . MET A 1 92 ? -20.387 -8.515 33.655 1.00 96.88 92 MET A CA 1
ATOM 785 C C . MET A 1 92 ? -20.012 -9.696 34.559 1.00 96.88 92 MET A C 1
ATOM 787 O O . MET A 1 92 ? -20.798 -10.099 35.413 1.00 96.88 92 MET A O 1
ATOM 791 N N . LYS A 1 93 ? -18.800 -10.244 34.414 1.00 98.31 93 LYS A N 1
ATOM 792 C CA . LYS A 1 93 ? -18.308 -11.316 35.285 1.00 98.31 93 LYS A CA 1
ATOM 793 C C . LYS A 1 93 ? -18.194 -10.851 36.739 1.00 98.31 93 LYS A C 1
ATOM 795 O O . LYS A 1 93 ? -18.664 -11.558 37.624 1.00 98.31 93 LYS A O 1
ATOM 800 N N . LEU A 1 94 ? -17.626 -9.668 36.973 1.00 98.19 94 LEU A N 1
ATOM 801 C CA . LEU A 1 94 ? -17.525 -9.091 38.316 1.00 98.19 94 LEU A CA 1
ATOM 802 C C . LEU A 1 94 ? -18.906 -8.806 38.917 1.00 98.19 94 LEU A C 1
ATOM 804 O O . LEU A 1 94 ? -19.130 -9.083 40.090 1.00 98.19 94 LEU A O 1
ATOM 808 N N . GLU A 1 95 ? -19.857 -8.318 38.120 1.00 98.06 95 GLU A N 1
ATOM 809 C CA . GLU A 1 95 ? -21.239 -8.115 38.573 1.00 98.06 95 GLU A CA 1
ATOM 810 C C . GLU A 1 95 ? -21.921 -9.427 38.963 1.00 98.06 95 GLU A C 1
ATOM 812 O O . GLU A 1 95 ? -22.547 -9.503 40.020 1.00 98.06 95 GLU A O 1
ATOM 817 N N . ASN A 1 96 ? -21.742 -10.483 38.167 1.00 98.00 96 ASN A N 1
ATOM 818 C CA . ASN A 1 96 ? -22.249 -11.814 38.496 1.00 98.00 96 ASN A CA 1
ATOM 819 C C . ASN A 1 96 ? -21.625 -12.362 39.789 1.00 98.00 96 ASN A C 1
ATOM 821 O O . ASN A 1 96 ? -22.323 -12.971 40.601 1.00 98.00 96 ASN A O 1
ATOM 825 N N . GLU A 1 97 ? -20.324 -12.146 39.997 1.00 98.12 97 GLU A N 1
ATOM 826 C CA . GLU A 1 97 ? -19.634 -12.524 41.234 1.00 98.12 97 GLU A CA 1
ATOM 827 C C . GLU A 1 97 ? -20.189 -11.750 42.441 1.00 98.12 97 GLU A C 1
ATOM 829 O O . GLU A 1 97 ? -20.525 -12.370 43.451 1.00 98.12 97 GLU A O 1
ATOM 834 N N . CYS A 1 98 ? -20.377 -10.431 42.324 1.00 97.94 98 CYS A N 1
ATOM 835 C CA . CYS A 1 98 ? -20.983 -9.600 43.368 1.00 97.94 98 CYS A CA 1
ATOM 836 C C . CYS A 1 98 ? -22.399 -10.068 43.734 1.00 97.94 98 CYS A C 1
ATOM 838 O O . CYS A 1 98 ? -22.688 -10.287 44.910 1.00 97.94 98 CYS A O 1
ATOM 840 N N . LEU A 1 99 ? -23.266 -10.276 42.739 1.00 97.62 99 LEU A N 1
ATOM 841 C CA . LEU A 1 99 ? -24.638 -10.744 42.957 1.00 97.62 99 LEU A CA 1
ATOM 842 C C . LEU A 1 99 ? -24.670 -12.135 43.606 1.00 97.62 99 LEU A C 1
ATOM 844 O O . LEU A 1 99 ? -25.478 -12.386 44.498 1.00 97.62 99 LEU A O 1
ATOM 848 N N . SER A 1 100 ? -23.769 -13.033 43.202 1.00 97.88 100 SER A N 1
ATOM 849 C CA . SER A 1 100 ? -23.631 -14.366 43.802 1.00 97.88 100 SER A CA 1
ATOM 850 C C . SER A 1 100 ? -23.256 -14.296 45.287 1.00 97.88 100 SER A C 1
ATOM 852 O O . SER A 1 100 ? -23.819 -15.021 46.109 1.00 97.88 100 SER A O 1
ATOM 854 N N . LEU A 1 101 ? -22.341 -13.394 45.656 1.00 97.56 101 LEU A N 1
ATOM 855 C CA . LEU A 1 101 ? -21.966 -13.175 47.054 1.00 97.56 101 LEU A CA 1
ATOM 856 C C . LEU A 1 101 ? -23.112 -12.566 47.869 1.00 97.56 101 LEU A C 1
ATOM 858 O O . LEU A 1 101 ? -23.348 -13.005 48.994 1.00 97.56 101 LEU A O 1
ATOM 862 N N . GLU A 1 102 ? -23.854 -11.613 47.304 1.00 97.25 102 GLU A N 1
ATOM 863 C CA . GLU A 1 102 ? -25.018 -11.015 47.965 1.00 97.25 102 GLU A CA 1
ATOM 864 C C . GLU A 1 102 ? -26.126 -12.051 48.218 1.00 97.25 102 GLU A C 1
ATOM 866 O O . GLU A 1 102 ? -26.708 -12.087 49.303 1.00 97.25 102 GLU A O 1
ATOM 871 N N . LEU A 1 103 ? -26.389 -12.934 47.247 1.00 96.56 103 LEU A N 1
ATOM 872 C CA . LEU A 1 103 ? -27.344 -14.033 47.410 1.00 96.56 103 LEU A CA 1
ATOM 873 C C . LEU A 1 103 ? -26.921 -14.975 48.542 1.00 96.56 103 LEU A C 1
ATOM 875 O O . LEU A 1 103 ? -27.725 -15.241 49.433 1.00 96.56 103 LEU A O 1
ATOM 879 N N . ARG A 1 104 ? -25.650 -15.396 48.575 1.00 95.81 104 ARG A N 1
ATOM 880 C CA . ARG A 1 104 ? -25.115 -16.230 49.667 1.00 95.81 104 ARG A CA 1
ATOM 881 C C . ARG A 1 104 ? -25.227 -15.550 51.029 1.00 95.81 104 ARG A C 1
ATOM 883 O O . ARG A 1 104 ? -25.509 -16.210 52.026 1.00 95.81 104 ARG A O 1
ATOM 890 N N . GLN A 1 105 ? -25.000 -14.239 51.095 1.00 95.88 105 GLN A N 1
ATOM 891 C CA . GLN A 1 105 ? -25.160 -13.486 52.336 1.00 95.88 105 GLN A CA 1
ATOM 892 C C . GLN A 1 105 ? -26.619 -13.499 52.811 1.00 95.88 105 GLN A C 1
ATOM 894 O O . GLN A 1 105 ? -26.873 -13.811 53.975 1.00 95.88 105 GLN A O 1
ATOM 899 N N . LYS A 1 106 ? -27.576 -13.231 51.915 1.00 95.56 106 LYS A N 1
ATOM 900 C CA . LYS A 1 106 ? -29.012 -13.271 52.238 1.00 95.56 106 LYS A CA 1
ATOM 901 C C . LYS A 1 106 ? -29.475 -14.663 52.670 1.00 95.56 106 LYS A C 1
ATOM 903 O O . LYS A 1 106 ? -30.265 -14.766 53.604 1.00 95.56 106 LYS A O 1
ATOM 908 N N . GLU A 1 107 ? -28.967 -15.727 52.049 1.00 93.62 107 GLU A N 1
ATOM 909 C CA . GLU A 1 107 ? -29.234 -17.111 52.472 1.00 93.62 107 GLU A CA 1
ATOM 910 C C . GLU A 1 107 ? -28.790 -17.348 53.925 1.00 93.62 107 GLU A C 1
ATOM 912 O O . GLU A 1 107 ? -29.576 -17.824 54.745 1.00 93.62 107 GLU A O 1
ATOM 917 N N . MET A 1 108 ? -27.573 -16.924 54.286 1.00 91.19 108 MET A N 1
ATOM 918 C CA . MET A 1 108 ? -27.077 -17.031 55.665 1.00 91.19 108 MET A CA 1
ATOM 919 C C . MET A 1 108 ? -27.895 -16.190 56.663 1.00 91.19 108 MET A C 1
ATOM 921 O O . MET A 1 108 ? -28.137 -16.631 57.790 1.00 91.19 108 MET A O 1
ATOM 925 N N . GLU A 1 109 ? -28.335 -14.986 56.283 1.00 93.06 109 GLU A N 1
ATOM 926 C CA . GLU A 1 109 ? -29.192 -14.129 57.119 1.00 93.06 109 GLU A CA 1
ATOM 927 C C . GLU A 1 109 ? -30.568 -14.770 57.380 1.00 93.06 109 GLU A C 1
ATOM 929 O O . GLU A 1 109 ? -31.062 -14.762 58.516 1.00 93.06 109 GLU A O 1
ATOM 934 N N . LEU A 1 110 ? -31.171 -15.384 56.359 1.00 91.19 110 LEU A N 1
ATOM 935 C CA . LEU A 1 110 ? -32.425 -16.132 56.486 1.00 91.19 110 LEU A CA 1
ATOM 936 C C . LEU A 1 110 ? -32.263 -17.369 57.384 1.00 91.19 110 LEU A C 1
ATOM 938 O O . LEU A 1 110 ? -33.104 -17.620 58.249 1.00 91.19 110 LEU A O 1
ATOM 942 N N . ASP A 1 111 ? -31.153 -18.094 57.269 1.00 88.62 111 ASP A N 1
ATOM 943 C CA . ASP A 1 111 ? -30.856 -19.229 58.148 1.00 88.62 111 ASP A CA 1
ATOM 944 C C . ASP A 1 111 ? -30.705 -18.805 59.616 1.00 88.62 111 ASP A C 1
ATOM 946 O O . ASP A 1 111 ? -31.216 -19.467 60.526 1.00 88.62 111 ASP A O 1
ATOM 950 N N . LEU A 1 112 ? -30.019 -17.687 59.873 1.00 87.44 112 LEU A N 1
ATOM 951 C CA . LEU A 1 112 ? -29.852 -17.142 61.222 1.00 87.44 112 LEU A CA 1
ATOM 952 C C . LEU A 1 112 ? -31.182 -16.677 61.820 1.00 87.44 112 LEU A C 1
ATOM 954 O O . LEU A 1 112 ? -31.456 -16.946 62.993 1.00 87.44 112 LEU A O 1
ATOM 958 N N . THR A 1 113 ? -32.015 -15.988 61.038 1.00 82.19 113 THR A N 1
ATOM 959 C CA . THR A 1 113 ? -33.347 -15.555 61.488 1.00 82.19 113 THR A CA 1
ATOM 960 C C . THR A 1 113 ? -34.260 -16.752 61.744 1.00 82.19 113 THR A C 1
ATOM 962 O O . THR A 1 113 ? -34.906 -16.800 62.791 1.00 82.19 113 THR A O 1
ATOM 965 N N . SER A 1 114 ? -34.240 -17.776 60.888 1.00 78.56 114 SER A N 1
ATOM 966 C CA . SER A 1 114 ? -34.966 -19.036 61.094 1.00 78.56 114 SER A CA 1
ATOM 967 C C . SER A 1 114 ? -34.564 -19.727 62.406 1.00 78.56 114 SER A C 1
ATOM 969 O O . SER A 1 114 ? -35.426 -20.017 63.242 1.00 78.56 114 SER A O 1
ATOM 971 N N . LYS A 1 115 ? -33.255 -19.881 62.661 1.00 82.88 115 LYS A N 1
ATOM 972 C CA . LYS A 1 115 ? -32.723 -20.466 63.908 1.00 82.88 115 LYS A CA 1
ATOM 973 C C . LYS A 1 115 ? -33.105 -19.656 65.149 1.00 82.88 115 LYS A C 1
ATOM 975 O O . LYS A 1 115 ? -33.509 -20.238 66.153 1.00 82.88 115 LYS A O 1
ATOM 980 N N . LYS A 1 116 ? -33.033 -18.319 65.092 1.00 78.62 116 LYS A N 1
ATOM 981 C CA . LYS A 1 116 ? -33.487 -17.439 66.188 1.00 78.62 116 LYS A CA 1
ATOM 982 C C . LYS A 1 116 ? -34.977 -17.611 66.477 1.00 78.62 116 LYS A C 1
ATOM 984 O O . LYS A 1 116 ? -35.365 -17.736 67.632 1.00 78.62 116 LYS A O 1
ATOM 989 N N . THR A 1 117 ? -35.803 -17.659 65.434 1.00 72.50 117 THR A N 1
ATOM 990 C CA . THR A 1 117 ? -37.258 -17.820 65.574 1.00 72.50 117 THR A CA 1
ATOM 991 C C . THR A 1 117 ? -37.618 -19.187 66.162 1.00 72.50 117 THR A C 1
ATOM 993 O O . THR A 1 117 ? -38.563 -19.295 66.936 1.00 72.50 117 THR A O 1
ATOM 996 N N . GLN A 1 118 ? -36.858 -20.234 65.829 1.00 73.69 118 GLN A N 1
ATOM 997 C CA . GLN A 1 118 ? -36.992 -21.556 66.448 1.00 73.69 118 GLN A CA 1
ATOM 998 C C . GLN A 1 118 ? -36.573 -21.540 67.923 1.00 73.69 118 GLN A C 1
ATOM 1000 O O . GLN A 1 118 ? -37.282 -22.105 68.749 1.00 73.69 118 GLN A O 1
ATOM 1005 N N . LEU A 1 119 ? -35.488 -20.841 68.273 1.00 73.00 119 LEU A N 1
ATOM 1006 C CA . LEU A 1 119 ? -35.036 -20.695 69.660 1.00 73.00 119 LEU A CA 1
ATOM 1007 C C . LEU A 1 119 ? -36.080 -19.980 70.535 1.00 73.00 119 LEU A C 1
ATOM 1009 O O . LEU A 1 119 ? -36.378 -20.438 71.632 1.00 73.00 119 LEU A O 1
ATOM 1013 N N . CYS A 1 120 ? -36.700 -18.911 70.024 1.00 69.44 120 CYS A N 1
ATOM 1014 C CA . CYS A 1 120 ? -37.770 -18.185 70.717 1.00 69.44 120 CYS A CA 1
ATOM 1015 C C . CYS A 1 120 ? -39.079 -18.977 70.876 1.00 69.44 120 CYS A C 1
ATOM 1017 O O . CYS A 1 120 ? -39.952 -18.523 71.599 1.00 69.44 120 CYS A O 1
ATOM 1019 N N . LYS A 1 121 ? -39.247 -20.123 70.202 1.00 70.06 121 LYS A N 1
ATOM 1020 C CA . LYS A 1 121 ? -40.400 -21.021 70.404 1.00 70.06 121 LYS A CA 1
ATOM 1021 C C . LYS A 1 121 ? -40.161 -22.075 71.490 1.00 70.06 121 LYS A C 1
ATOM 1023 O O . LYS A 1 121 ? -41.092 -22.796 71.831 1.00 70.06 121 LYS A O 1
ATOM 1028 N N . ILE A 1 122 ? -38.921 -22.220 71.957 1.00 65.25 122 ILE A N 1
ATOM 1029 C CA . ILE A 1 122 ? -38.514 -23.224 72.954 1.00 65.25 122 ILE A CA 1
ATOM 1030 C C . ILE A 1 122 ? -38.465 -22.617 74.372 1.00 65.25 122 ILE A C 1
ATOM 1032 O O . ILE A 1 122 ? -38.464 -23.360 75.350 1.00 65.25 122 ILE A O 1
ATOM 1036 N N . ILE A 1 123 ? -38.450 -21.285 74.478 1.00 52.56 123 ILE A N 1
ATOM 1037 C CA . ILE A 1 123 ? -38.563 -20.510 75.727 1.00 52.56 123 ILE A CA 1
ATOM 1038 C C . ILE A 1 123 ? -40.025 -20.112 75.917 1.00 52.56 123 ILE A C 1
ATOM 1040 O O . ILE A 1 123 ? -40.513 -20.221 77.062 1.00 52.56 123 ILE A O 1
#